Protein AF-A0A2D7TE91-F1 (afdb_monomer)

Sequence (110 a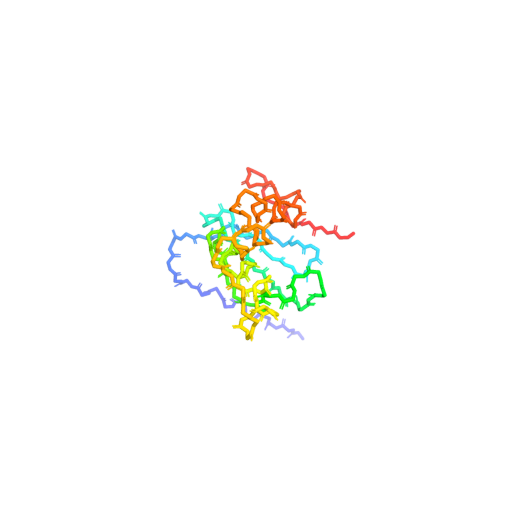a):
MSIFIISCDNSDNSSNVIVKIYGYAEYDCTENKYRLLKETPMIPFLKVDKWYSQKQFHEAHYEDTIKPFKDMPMSEDSLKKIAPTLELSNQFLYEFTRGVDCENPKDILF

Mean predicted aligned error: 7.75 Å

Nearest PDB structures (foldseek):
  6kon-assembly1_C  TM=5.100E-01  e=9.739E+00  Mycobacterium tuberculosis H37Rv
  6z11-assembly1_C  TM=4.726E-01  e=9.115E+00  Mycolicibacterium smegmatis MC2 155

Foldseek 3Di:
DDDDDPPPDDDDPDPFQWAAEAVQKIAGLVQRWIAGCDQDPLQNLGDHPDIDHLVRQLVSQQCVQCVVCPPPPDDPVRSVVRGDDSVRSVVSVCVRCPPQDSVDGYHHHD

Secondary structure (DSSP, 8-state):
-----------SS----EEEETTTEEEETTTTEEEESS--TTSTTSPBT-EEEHHHHHHHHHHHHHGGGTTS---HHHHHHHSPPHHHHHHHHHHHTTT--SSS---B--

Radius of gyration: 17.78 Å; Cα contacts (8 Å, |Δi|>4): 128; chains: 1; bounding box: 33×29×63 Å

Structure (mmCIF, N/CA/C/O backbone):
data_AF-A0A2D7TE91-F1
#
_entry.id   AF-A0A2D7TE91-F1
#
loop_
_atom_site.group_PDB
_atom_site.id
_atom_site.type_symbol
_atom_site.label_atom_id
_atom_site.label_alt_id
_atom_site.label_comp_id
_atom_site.label_asym_id
_atom_site.label_entity_id
_atom_site.label_seq_id
_atom_site.pdbx_PDB_ins_code
_atom_site.Cartn_x
_atom_site.Cartn_y
_atom_site.Cartn_z
_atom_site.occupancy
_atom_site.B_iso_or_equiv
_atom_site.auth_seq_id
_atom_site.auth_comp_id
_atom_site.auth_asym_id
_atom_site.auth_atom_id
_atom_site.pdbx_PDB_model_num
ATOM 1 N N . MET A 1 1 ? 2.918 -19.310 -40.047 1.00 34.78 1 MET A N 1
ATOM 2 C CA . MET A 1 1 ? 3.395 -17.920 -40.186 1.00 34.78 1 MET A CA 1
ATOM 3 C C . MET A 1 1 ? 2.385 -17.060 -39.447 1.00 34.78 1 MET A C 1
ATOM 5 O O . MET A 1 1 ? 1.296 -16.842 -39.954 1.00 34.78 1 MET A O 1
ATOM 9 N N . SER A 1 2 ? 2.670 -16.763 -38.179 1.00 34.66 2 SER A N 1
ATOM 10 C CA . SER A 1 2 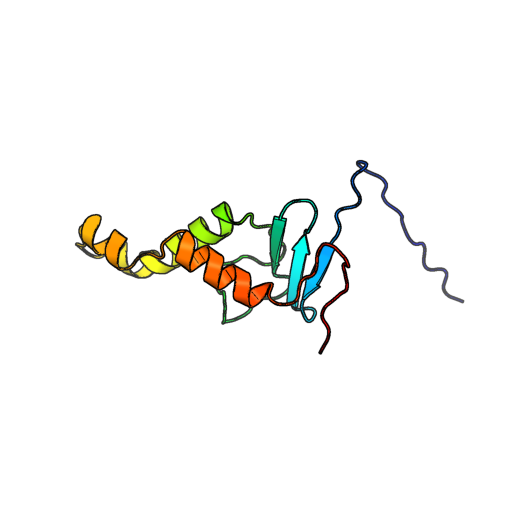? 1.732 -16.100 -37.267 1.00 34.66 2 SER A CA 1
ATOM 11 C C . SER A 1 2 ? 1.907 -14.593 -37.369 1.00 34.66 2 SER A C 1
ATOM 13 O O . SER A 1 2 ? 3.021 -14.099 -37.212 1.00 34.66 2 SER A O 1
ATOM 15 N N . ILE A 1 3 ? 0.819 -13.876 -37.633 1.00 42.34 3 ILE A N 1
ATOM 16 C CA . ILE A 1 3 ? 0.776 -12.416 -37.585 1.00 42.34 3 ILE A CA 1
ATOM 17 C C . ILE A 1 3 ? 0.108 -12.064 -36.256 1.00 42.34 3 ILE A C 1
ATOM 19 O O . ILE A 1 3 ? -1.101 -12.219 -36.106 1.00 42.34 3 ILE A O 1
ATOM 23 N N . PHE A 1 4 ? 0.909 -11.659 -35.271 1.00 39.09 4 PHE A N 1
ATOM 24 C CA . PHE A 1 4 ? 0.400 -11.069 -34.037 1.00 39.09 4 PHE A CA 1
ATOM 25 C C . PHE A 1 4 ? 0.033 -9.616 -34.332 1.00 39.09 4 PHE A C 1
ATOM 27 O O . PHE A 1 4 ? 0.901 -8.787 -34.595 1.00 39.09 4 PHE A O 1
ATOM 34 N N . ILE A 1 5 ? -1.265 -9.327 -34.328 1.00 43.28 5 ILE A N 1
ATOM 35 C CA . ILE A 1 5 ? -1.789 -7.968 -34.416 1.00 43.28 5 ILE A CA 1
ATOM 36 C C . ILE A 1 5 ? -1.633 -7.369 -33.016 1.00 43.28 5 ILE A C 1
ATOM 38 O O . ILE A 1 5 ? -2.395 -7.695 -32.108 1.00 43.28 5 ILE A O 1
ATOM 42 N N . ILE A 1 6 ? -0.601 -6.549 -32.816 1.00 42.09 6 ILE A N 1
ATOM 43 C CA . ILE A 1 6 ? -0.470 -5.729 -31.610 1.00 42.09 6 ILE A CA 1
ATOM 44 C C . ILE A 1 6 ? -1.475 -4.589 -31.770 1.00 42.09 6 ILE A C 1
ATOM 46 O O . ILE A 1 6 ? -1.267 -3.671 -32.561 1.00 42.09 6 ILE A O 1
ATOM 50 N N . SER A 1 7 ? -2.601 -4.692 -31.066 1.00 36.84 7 SER A N 1
ATOM 51 C CA . SER A 1 7 ? -3.554 -3.596 -30.931 1.00 36.84 7 SER A CA 1
ATOM 52 C C . SER A 1 7 ? -2.957 -2.575 -29.965 1.00 36.84 7 SER A C 1
ATOM 54 O O . SER A 1 7 ? -2.996 -2.769 -28.753 1.00 36.84 7 SER A O 1
ATOM 56 N N . CYS A 1 8 ? -2.352 -1.518 -30.506 1.00 42.75 8 CYS A N 1
ATOM 57 C CA . CYS A 1 8 ? -2.049 -0.310 -29.748 1.00 42.75 8 CYS A CA 1
ATOM 58 C C . CYS A 1 8 ? -3.366 0.442 -29.540 1.00 42.75 8 CYS A C 1
ATOM 60 O O . CYS A 1 8 ? -3.838 1.116 -30.455 1.00 42.75 8 CYS A O 1
ATOM 62 N N . ASP A 1 9 ? -3.979 0.279 -28.370 1.00 42.06 9 ASP A N 1
ATOM 63 C CA . ASP A 1 9 ? -5.146 1.066 -27.982 1.00 42.06 9 ASP A CA 1
ATOM 64 C C . ASP A 1 9 ? -4.660 2.417 -27.436 1.00 42.06 9 ASP A C 1
ATOM 66 O O . ASP A 1 9 ? -3.977 2.487 -26.414 1.00 42.06 9 ASP A O 1
ATOM 70 N N . ASN A 1 10 ? -4.933 3.482 -28.188 1.00 50.69 10 ASN A N 1
ATOM 71 C CA . ASN A 1 10 ? -4.648 4.864 -27.823 1.00 50.69 10 ASN A CA 1
ATOM 72 C C . ASN A 1 10 ? -5.894 5.447 -27.145 1.00 50.69 10 ASN A C 1
ATOM 74 O O . ASN A 1 10 ? -6.802 5.914 -27.835 1.00 50.69 10 ASN A O 1
ATOM 78 N N . SER A 1 11 ? -5.911 5.500 -25.813 1.00 43.12 11 SER A N 1
ATOM 79 C CA . SER A 1 11 ? -6.779 6.429 -25.084 1.00 43.12 11 SER A CA 1
ATOM 80 C C . SER A 1 11 ? -6.013 7.081 -23.931 1.00 43.12 11 SER A C 1
ATOM 82 O O . SER A 1 11 ? -5.648 6.415 -22.968 1.00 43.12 11 SER A O 1
ATOM 84 N N . ASP A 1 12 ? -5.825 8.391 -24.070 1.00 43.84 12 ASP A N 1
ATOM 85 C CA . ASP A 1 12 ? -5.295 9.364 -23.114 1.00 43.84 12 ASP A CA 1
ATOM 86 C C . ASP A 1 12 ? -3.792 9.352 -22.787 1.00 43.84 12 ASP A C 1
ATOM 88 O O . ASP A 1 12 ? -3.141 8.366 -22.460 1.00 43.84 12 ASP A O 1
ATOM 92 N N . ASN A 1 13 ? -3.229 10.546 -22.942 1.00 45.97 13 ASN A N 1
ATOM 93 C CA . ASN A 1 13 ? -1.830 10.831 -23.214 1.00 45.97 13 ASN A CA 1
ATOM 94 C C . ASN A 1 13 ? -1.023 11.020 -21.914 1.00 45.97 13 ASN A C 1
ATOM 96 O O . ASN A 1 13 ? -0.388 12.051 -21.703 1.00 45.97 13 ASN A O 1
ATOM 100 N N . SER A 1 14 ? -1.047 10.015 -21.041 1.00 51.97 14 SER A N 1
ATOM 101 C CA . SER A 1 14 ? 0.048 9.731 -20.113 1.00 51.97 14 SER A CA 1
ATOM 102 C C . SER A 1 14 ? 0.307 8.235 -20.180 1.00 51.97 14 SER A C 1
ATOM 104 O O . SER A 1 14 ? -0.459 7.437 -19.651 1.00 51.97 14 SER A O 1
ATOM 106 N N . SER A 1 15 ? 1.365 7.820 -20.876 1.00 75.06 15 SER A N 1
ATOM 107 C CA . SER A 1 15 ? 1.816 6.435 -20.781 1.00 75.06 15 SER A CA 1
ATOM 108 C C . SER A 1 15 ? 2.283 6.216 -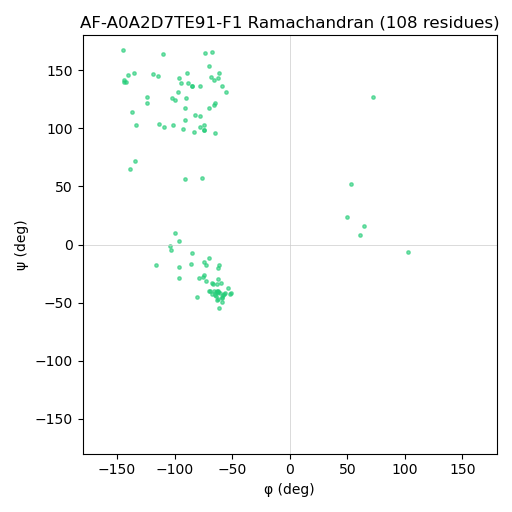19.344 1.00 75.06 15 SER A C 1
ATOM 110 O O . SER A 1 15 ? 3.402 6.609 -19.001 1.00 75.06 15 SER A O 1
ATOM 112 N N . ASN A 1 16 ? 1.408 5.680 -18.492 1.00 85.56 16 ASN A N 1
ATOM 113 C CA . ASN A 1 16 ? 1.749 5.423 -17.102 1.00 85.56 16 ASN A CA 1
ATOM 114 C C . ASN A 1 16 ? 3.000 4.543 -17.058 1.00 85.56 16 ASN A C 1
ATOM 116 O O . ASN A 1 16 ? 3.102 3.535 -17.765 1.00 85.56 16 ASN A O 1
ATOM 120 N N . VAL A 1 17 ? 3.972 4.950 -16.249 1.00 93.50 17 VAL A N 1
ATOM 121 C CA . VAL A 1 17 ? 5.220 4.209 -16.078 1.00 93.50 17 VAL A CA 1
ATOM 122 C C . VAL A 1 17 ? 4.961 3.114 -15.054 1.00 93.50 17 VAL A C 1
ATOM 124 O O . VAL A 1 17 ? 4.981 3.359 -13.850 1.00 93.50 17 VAL A O 1
ATOM 127 N N . ILE A 1 18 ? 4.678 1.910 -15.544 1.00 96.44 18 ILE A N 1
ATOM 128 C CA . ILE A 1 18 ? 4.364 0.752 -14.707 1.00 96.44 18 ILE A CA 1
ATOM 129 C C . ILE A 1 18 ? 5.605 -0.129 -14.571 1.00 96.44 18 ILE A C 1
ATOM 131 O O . ILE A 1 18 ? 6.154 -0.592 -15.568 1.00 96.44 18 ILE A O 1
ATOM 135 N N . VAL A 1 19 ? 6.008 -0.387 -13.330 1.00 96.75 19 VAL A N 1
ATOM 136 C CA . VAL A 1 19 ? 7.077 -1.322 -12.969 1.00 96.75 19 VAL A CA 1
ATOM 137 C C . VAL A 1 19 ? 6.459 -2.618 -12.461 1.00 96.75 19 VAL A C 1
ATOM 139 O O . VAL A 1 19 ? 5.664 -2.603 -11.518 1.00 96.75 19 VAL A O 1
ATOM 142 N N . LYS A 1 20 ? 6.839 -3.754 -13.050 1.00 96.38 20 LYS A N 1
ATOM 143 C CA . LYS A 1 20 ? 6.438 -5.078 -12.557 1.00 96.38 20 LYS A CA 1
ATOM 144 C C . LYS A 1 20 ? 7.376 -5.541 -11.458 1.00 96.38 20 LYS A C 1
ATOM 146 O O . LYS A 1 20 ? 8.593 -5.457 -11.578 1.00 96.38 20 LYS A O 1
ATOM 151 N N . ILE A 1 21 ? 6.795 -6.086 -10.400 1.00 95.44 21 ILE A N 1
ATOM 152 C CA . ILE A 1 21 ? 7.497 -6.549 -9.209 1.00 95.44 21 ILE A CA 1
ATOM 153 C C . ILE A 1 21 ? 7.345 -8.067 -9.139 1.00 95.44 21 ILE A C 1
ATOM 155 O O . ILE A 1 21 ? 6.263 -8.587 -8.844 1.00 95.44 21 ILE A O 1
ATOM 159 N N . TYR A 1 22 ? 8.418 -8.776 -9.495 1.00 91.75 22 TYR A N 1
ATOM 160 C CA . TYR A 1 22 ? 8.554 -10.238 -9.470 1.00 91.75 22 TYR A CA 1
ATOM 161 C C . TYR A 1 22 ? 7.394 -11.003 -10.150 1.00 91.75 22 TYR A C 1
ATOM 163 O O . TYR A 1 22 ? 7.106 -12.157 -9.831 1.00 91.75 22 TYR A O 1
ATOM 171 N N . GLY A 1 23 ? 6.674 -10.354 -11.073 1.00 90.06 23 GLY A N 1
ATOM 172 C CA . GLY A 1 23 ? 5.503 -10.912 -11.756 1.00 90.06 23 GLY A CA 1
ATOM 173 C C . GLY A 1 23 ? 4.291 -11.228 -10.861 1.00 90.06 23 GLY A C 1
ATOM 174 O O . GLY A 1 23 ? 3.414 -11.982 -11.301 1.00 90.06 23 GLY A O 1
ATOM 175 N N . TYR A 1 24 ? 4.231 -10.708 -9.627 1.00 93.00 24 TYR A N 1
ATOM 176 C CA . TYR A 1 24 ? 3.064 -10.839 -8.736 1.00 93.00 24 TYR A CA 1
ATOM 177 C C . TYR A 1 24 ? 2.389 -9.503 -8.411 1.00 93.00 24 TYR A C 1
ATOM 179 O O . TYR A 1 24 ? 1.237 -9.506 -7.977 1.00 93.00 24 TYR A O 1
ATOM 187 N N . ALA A 1 25 ? 3.072 -8.379 -8.621 1.00 96.50 25 ALA A N 1
ATOM 188 C CA . ALA A 1 25 ? 2.545 -7.045 -8.374 1.00 96.50 25 ALA A CA 1
ATOM 189 C C . ALA A 1 25 ? 3.062 -6.035 -9.401 1.00 96.50 25 ALA A C 1
ATOM 191 O O . ALA A 1 25 ? 4.010 -6.303 -10.141 1.00 96.50 25 ALA A O 1
ATOM 192 N N . GLU A 1 26 ? 2.435 -4.869 -9.418 1.00 97.25 26 GLU A N 1
ATOM 193 C CA . GLU A 1 26 ? 2.804 -3.724 -10.236 1.00 97.25 26 GLU A CA 1
ATOM 194 C C . GLU A 1 26 ? 2.767 -2.443 -9.407 1.00 97.25 26 GLU A C 1
ATOM 196 O O . GLU A 1 26 ? 1.940 -2.287 -8.502 1.00 97.25 26 GLU A O 1
ATOM 201 N N . TYR A 1 27 ? 3.656 -1.518 -9.753 1.00 97.44 27 TYR A N 1
ATOM 202 C CA . TYR A 1 27 ? 3.676 -0.167 -9.220 1.00 97.44 27 TYR A CA 1
ATOM 203 C C . TYR A 1 27 ? 3.616 0.848 -10.358 1.00 97.44 27 TYR A C 1
ATOM 205 O O . TYR A 1 27 ? 4.413 0.792 -11.292 1.00 97.44 27 TYR A O 1
ATOM 213 N N . ASP A 1 28 ? 2.667 1.771 -10.272 1.00 97.12 28 ASP A N 1
ATOM 214 C CA . ASP A 1 28 ? 2.514 2.898 -11.183 1.00 97.12 28 ASP A CA 1
ATOM 215 C C . ASP A 1 28 ? 3.300 4.095 -10.631 1.00 97.12 28 ASP A C 1
ATOM 217 O O . ASP A 1 28 ? 2.897 4.715 -9.644 1.00 97.12 28 ASP A O 1
ATOM 221 N N . CYS A 1 29 ? 4.428 4.413 -11.266 1.00 94.75 29 CYS A N 1
ATOM 222 C CA . CYS A 1 29 ? 5.288 5.545 -10.922 1.00 94.75 29 CYS A CA 1
ATOM 223 C C . CYS A 1 29 ? 4.689 6.906 -11.303 1.00 94.75 29 CYS A C 1
ATOM 225 O O . CYS A 1 29 ? 5.141 7.933 -10.801 1.00 94.75 29 CYS A O 1
ATOM 227 N N . THR A 1 30 ? 3.687 6.938 -12.182 1.00 94.25 30 THR A N 1
ATOM 228 C CA . THR A 1 30 ? 3.000 8.169 -12.586 1.00 94.25 30 THR A CA 1
ATOM 229 C C . THR A 1 30 ? 1.969 8.569 -11.537 1.00 94.25 30 THR A C 1
ATOM 231 O O . THR A 1 30 ? 1.911 9.727 -11.126 1.00 94.25 30 THR A O 1
ATOM 234 N N . GLU A 1 31 ? 1.183 7.606 -11.058 1.00 94.19 31 GLU A N 1
ATOM 235 C CA . GLU A 1 31 ? 0.088 7.860 -10.117 1.00 94.19 31 GLU A CA 1
ATOM 236 C C . GLU A 1 31 ? 0.405 7.482 -8.662 1.00 94.19 31 GLU A C 1
ATOM 238 O O . GLU A 1 31 ? -0.410 7.738 -7.771 1.00 94.19 31 GLU A O 1
ATOM 243 N N . ASN A 1 32 ? 1.575 6.891 -8.403 1.00 94.25 32 ASN A N 1
ATOM 244 C CA . ASN A 1 32 ? 1.978 6.333 -7.108 1.00 94.25 32 ASN A CA 1
ATOM 245 C C . ASN A 1 32 ? 0.950 5.338 -6.554 1.00 94.25 32 ASN A C 1
ATOM 247 O O . ASN A 1 32 ? 0.468 5.454 -5.419 1.00 94.25 32 ASN A O 1
ATOM 251 N N . LYS A 1 33 ? 0.583 4.365 -7.392 1.00 97.00 33 LYS A N 1
ATOM 252 C CA . LYS A 1 33 ? -0.396 3.325 -7.061 1.00 97.00 33 LYS A CA 1
ATOM 253 C C . LYS A 1 33 ? 0.231 1.944 -7.120 1.00 97.00 33 LYS A C 1
ATOM 255 O O . LYS A 1 33 ? 1.086 1.665 -7.948 1.00 97.00 33 LYS A O 1
ATOM 260 N N . TYR A 1 34 ? -0.251 1.065 -6.258 1.00 97.50 34 TYR A N 1
ATOM 261 C CA . TYR A 1 34 ? 0.166 -0.326 -6.174 1.00 97.50 34 TYR A CA 1
ATOM 262 C C . TYR A 1 34 ? -0.984 -1.256 -6.547 1.00 97.50 34 TYR A C 1
ATOM 264 O O . TYR A 1 34 ? -2.143 -0.977 -6.226 1.00 97.50 34 TYR A O 1
ATOM 272 N N . ARG A 1 35 ? -0.678 -2.377 -7.197 1.00 97.31 35 ARG A N 1
ATOM 273 C CA . ARG A 1 35 ? -1.659 -3.399 -7.560 1.00 97.31 35 ARG A CA 1
ATOM 274 C C . ARG A 1 35 ? -1.066 -4.792 -7.459 1.00 97.31 35 ARG A C 1
ATOM 276 O O . ARG A 1 35 ? 0.065 -5.029 -7.868 1.00 97.31 35 ARG A O 1
ATOM 283 N N . LEU A 1 36 ? -1.873 -5.732 -6.979 1.00 97.38 36 LEU A N 1
ATOM 284 C CA . LEU A 1 36 ? -1.575 -7.157 -7.067 1.00 97.38 36 LEU A CA 1
ATOM 285 C C . LEU A 1 36 ? -2.030 -7.722 -8.409 1.00 97.38 36 LEU A C 1
ATOM 287 O O . LEU A 1 36 ? -3.155 -7.473 -8.827 1.00 97.38 36 LEU A O 1
ATOM 291 N N . LEU A 1 37 ? -1.186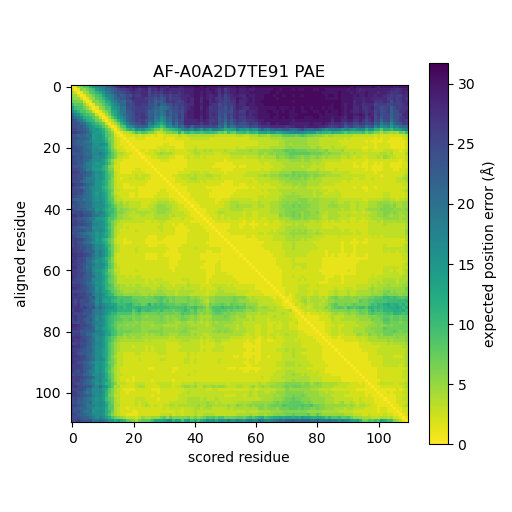 -8.5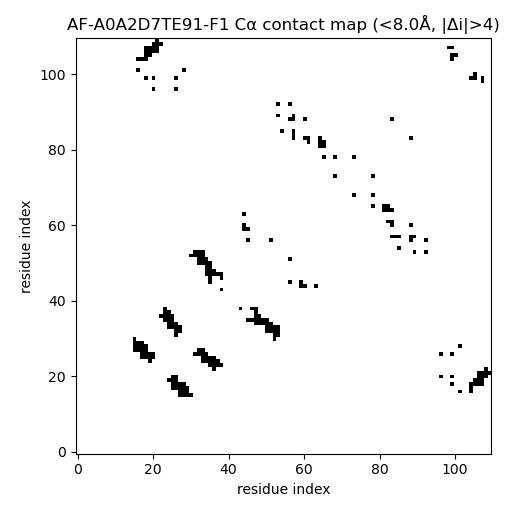43 -9.026 1.00 96.38 37 LEU A N 1
ATOM 292 C CA . LEU A 1 37 ? -1.532 -9.370 -10.187 1.00 96.38 37 LEU A CA 1
ATOM 293 C C . LEU A 1 37 ? -1.909 -10.801 -9.789 1.00 96.38 37 LEU A C 1
ATOM 295 O O . LEU A 1 37 ? -2.512 -11.533 -10.569 1.00 96.38 37 LEU A O 1
ATOM 299 N N . LYS A 1 38 ? -1.507 -11.233 -8.590 1.00 94.56 38 LYS A N 1
ATOM 300 C CA . LYS A 1 38 ? -1.781 -12.567 -8.050 1.00 94.56 38 LYS A CA 1
ATOM 301 C C . LYS A 1 38 ? -2.097 -12.466 -6.567 1.00 94.56 38 LYS A C 1
ATOM 303 O O . LYS A 1 38 ? -1.526 -11.632 -5.866 1.00 94.56 38 LYS A O 1
ATOM 308 N N . GLU A 1 39 ? -2.987 -13.331 -6.095 1.00 92.88 39 GLU A N 1
ATOM 309 C CA . GLU A 1 39 ? -3.257 -13.459 -4.664 1.00 92.88 39 GLU A CA 1
ATOM 310 C C . GLU A 1 39 ? -1.992 -13.910 -3.926 1.00 92.88 39 GLU A C 1
ATOM 312 O O . GLU A 1 39 ? -1.207 -14.716 -4.432 1.00 92.88 39 GLU A O 1
ATOM 317 N N . THR A 1 40 ? -1.791 -13.388 -2.718 1.00 89.75 40 THR A N 1
ATOM 318 C CA . THR A 1 40 ? -0.666 -13.767 -1.865 1.00 89.75 40 THR A CA 1
ATOM 319 C C . THR 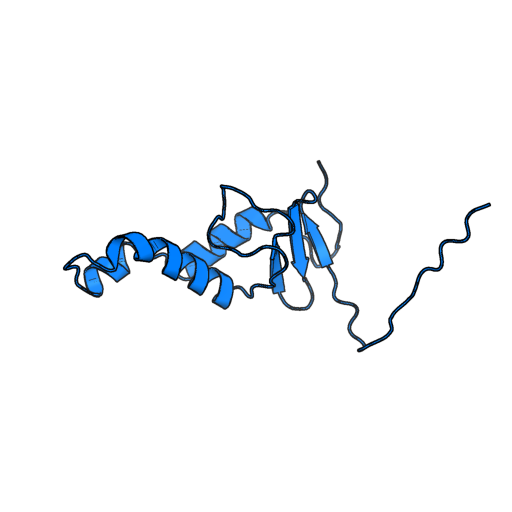A 1 40 ? -1.087 -13.784 -0.396 1.00 89.75 40 THR A C 1
ATOM 321 O O . THR A 1 40 ? -1.785 -12.867 0.048 1.00 89.75 40 THR A O 1
ATOM 324 N N . PRO A 1 41 ? -0.632 -14.772 0.397 1.00 90.25 41 PRO A N 1
ATOM 325 C CA . PRO A 1 41 ? -0.870 -14.794 1.838 1.00 90.25 41 PRO A CA 1
ATOM 326 C C . PRO A 1 41 ? -0.260 -13.603 2.592 1.00 90.25 41 PRO A C 1
ATOM 328 O O . PRO A 1 41 ? -0.639 -13.363 3.731 1.00 90.25 41 PRO A O 1
ATOM 331 N N . MET A 1 42 ? 0.696 -12.878 1.994 1.00 88.38 42 MET A N 1
ATOM 332 C CA . MET A 1 42 ? 1.385 -11.763 2.660 1.00 88.38 42 MET A CA 1
ATOM 333 C C . MET A 1 42 ? 0.509 -10.511 2.809 1.00 88.38 42 MET A C 1
ATOM 335 O O . MET A 1 42 ? 0.674 -9.766 3.769 1.00 88.38 42 MET A O 1
ATOM 339 N N . ILE A 1 43 ? -0.408 -10.277 1.866 1.00 92.00 43 ILE A N 1
ATOM 340 C CA . ILE A 1 43 ? -1.308 -9.111 1.829 1.00 92.00 43 ILE A CA 1
ATOM 341 C C . ILE A 1 43 ? -2.712 -9.556 1.395 1.00 92.00 43 ILE A C 1
ATOM 343 O O . ILE A 1 43 ? -3.191 -9.171 0.326 1.00 92.00 43 ILE A O 1
ATOM 347 N N . PRO A 1 44 ? -3.387 -10.380 2.222 1.00 92.56 44 PRO A N 1
ATOM 348 C CA . PRO A 1 44 ? -4.666 -11.006 1.875 1.00 92.56 44 PRO A CA 1
ATOM 349 C C . PRO A 1 44 ? -5.829 -10.002 1.808 1.00 92.56 44 PRO A C 1
ATOM 351 O O . PRO A 1 44 ? -6.912 -10.330 1.330 1.00 92.56 44 PRO A O 1
ATOM 354 N N . PHE A 1 45 ? -5.614 -8.775 2.283 1.00 94.81 45 PHE A N 1
ATOM 355 C CA . PHE A 1 45 ? -6.606 -7.702 2.318 1.00 94.81 45 PHE A CA 1
ATOM 356 C C . PHE A 1 45 ? -6.711 -6.902 1.012 1.00 94.81 45 PHE A C 1
ATOM 358 O O . PHE A 1 45 ? -7.610 -6.068 0.863 1.00 94.81 45 PHE A O 1
ATOM 365 N N . LEU A 1 46 ? -5.817 -7.139 0.049 1.00 96.88 46 LEU A N 1
ATOM 366 C CA . LEU A 1 46 ? -5.883 -6.511 -1.266 1.00 96.88 46 LEU A CA 1
ATOM 367 C C . LEU A 1 46 ? -6.566 -7.422 -2.287 1.00 96.88 46 LEU A C 1
ATOM 369 O O . LEU A 1 46 ? -6.390 -8.636 -2.297 1.00 96.88 46 LEU A O 1
ATOM 373 N N . LYS A 1 47 ? -7.332 -6.808 -3.189 1.00 96.94 47 LYS A N 1
ATOM 374 C CA . LYS A 1 47 ? -7.944 -7.480 -4.335 1.00 96.94 47 LYS A CA 1
ATOM 375 C C . LYS A 1 47 ? -6.979 -7.457 -5.515 1.00 96.94 47 LYS A C 1
ATOM 377 O O . LYS A 1 47 ? -6.363 -6.425 -5.786 1.00 96.94 47 LYS A O 1
ATOM 382 N N . VAL A 1 48 ? -6.905 -8.574 -6.231 1.00 97.00 48 VAL A N 1
ATOM 383 C CA . VAL A 1 48 ? -6.164 -8.678 -7.494 1.00 97.00 48 VAL A CA 1
ATOM 384 C C . VAL A 1 48 ? -6.754 -7.721 -8.533 1.00 97.00 48 VAL A C 1
ATOM 386 O O . VAL A 1 48 ? -7.947 -7.417 -8.510 1.00 97.00 48 VAL A O 1
ATOM 389 N N . ASP A 1 49 ? -5.891 -7.200 -9.398 1.00 96.00 49 ASP A N 1
ATOM 390 C CA . ASP A 1 49 ? -6.186 -6.287 -10.503 1.00 96.00 49 ASP A CA 1
ATOM 391 C C . ASP A 1 49 ? -6.810 -4.933 -10.114 1.00 96.00 49 ASP A C 1
ATOM 393 O O . ASP A 1 49 ? -7.123 -4.116 -10.986 1.00 96.00 49 ASP A O 1
ATOM 397 N N . LYS A 1 50 ? -6.891 -4.615 -8.816 1.00 97.56 50 LYS A N 1
ATOM 398 C CA . LYS A 1 50 ? -7.290 -3.293 -8.318 1.00 97.56 50 LYS A CA 1
ATOM 399 C C . LYS A 1 50 ? -6.068 -2.433 -7.989 1.00 97.56 50 LYS A C 1
ATOM 401 O O . LYS A 1 50 ? -5.184 -2.858 -7.253 1.00 97.56 50 LYS A O 1
ATOM 406 N N . TRP A 1 51 ? -6.064 -1.193 -8.476 1.00 97.69 51 TRP A N 1
ATOM 407 C CA . TRP A 1 51 ? -5.093 -0.174 -8.076 1.00 97.69 51 TRP A CA 1
ATOM 408 C C . TRP A 1 51 ? -5.441 0.439 -6.718 1.00 97.69 51 TRP A C 1
ATOM 410 O O . TRP A 1 51 ? -6.594 0.794 -6.457 1.00 97.69 51 TRP A O 1
ATOM 420 N N . TYR A 1 52 ? -4.424 0.602 -5.879 1.00 97.94 52 TYR A N 1
ATOM 421 C CA . TYR A 1 52 ? -4.502 1.208 -4.559 1.00 97.94 52 TYR A CA 1
ATOM 422 C C . TYR A 1 52 ? -3.520 2.373 -4.475 1.00 97.94 52 TYR A C 1
ATOM 424 O O . TYR A 1 52 ? -2.315 2.187 -4.630 1.00 97.94 52 TYR A O 1
ATO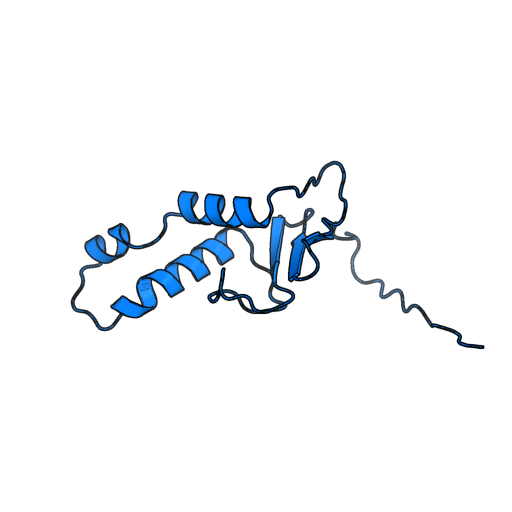M 432 N N . SER A 1 53 ? -4.018 3.576 -4.192 1.00 97.25 53 SER A N 1
ATOM 433 C CA . SER A 1 53 ? -3.162 4.650 -3.677 1.00 97.25 53 SER A CA 1
ATOM 434 C C . SER A 1 53 ? -2.665 4.308 -2.269 1.00 97.25 53 SER A C 1
ATOM 436 O O . SER A 1 53 ? -3.244 3.454 -1.596 1.00 97.25 53 SER A O 1
ATOM 438 N N . GLN A 1 54 ? -1.653 5.022 -1.770 1.00 95.56 54 GLN A N 1
ATOM 439 C CA . GLN A 1 54 ? -1.186 4.868 -0.381 1.00 95.56 54 GLN A CA 1
ATOM 440 C C . GLN A 1 54 ? -2.330 4.969 0.642 1.00 95.56 54 GLN A C 1
ATOM 442 O O . GLN A 1 54 ? -2.434 4.154 1.558 1.00 95.56 54 GLN A O 1
ATOM 447 N N . LYS A 1 55 ? -3.253 5.921 0.445 1.00 97.19 55 LYS A N 1
ATOM 448 C CA . LYS A 1 55 ? -4.436 6.078 1.302 1.00 97.19 55 LYS A CA 1
ATOM 449 C C . LYS A 1 55 ? -5.348 4.849 1.245 1.00 97.19 55 LYS A C 1
ATOM 451 O O . LYS A 1 55 ? -5.752 4.348 2.287 1.00 97.19 55 LYS A O 1
ATOM 456 N N . GLN A 1 56 ? -5.646 4.348 0.047 1.00 98.00 56 GLN A N 1
ATOM 457 C CA . GLN A 1 56 ? -6.505 3.170 -0.119 1.00 98.00 56 GLN A CA 1
ATOM 458 C C . GLN A 1 56 ? -5.844 1.894 0.414 1.00 98.00 56 GLN A C 1
ATOM 460 O O . GLN A 1 56 ? -6.536 1.008 0.910 1.00 98.00 56 GLN A O 1
ATOM 465 N N . PHE A 1 57 ? -4.517 1.788 0.313 1.00 97.75 57 PHE A N 1
ATOM 466 C CA . PHE A 1 57 ? -3.753 0.706 0.924 1.00 97.75 57 PHE A CA 1
ATOM 467 C C . PHE A 1 57 ? -3.885 0.752 2.450 1.00 97.75 57 PHE A C 1
ATOM 469 O O . PHE A 1 57 ? -4.208 -0.261 3.064 1.00 97.75 57 PHE A O 1
ATOM 476 N N . HIS A 1 58 ? -3.703 1.931 3.055 1.00 97.69 58 HIS A N 1
ATOM 477 C CA . HIS A 1 58 ? -3.897 2.124 4.491 1.00 97.69 58 HIS A CA 1
ATOM 478 C C . HIS A 1 58 ? -5.323 1.778 4.938 1.00 97.69 58 HIS A C 1
ATOM 480 O O . HIS A 1 58 ? -5.482 1.050 5.912 1.00 97.69 58 HIS A O 1
ATOM 486 N N . GLU A 1 59 ? -6.351 2.238 4.221 1.00 97.88 59 GLU A N 1
ATOM 487 C CA . GLU A 1 59 ? -7.753 1.918 4.525 1.00 97.88 59 GLU A CA 1
ATOM 488 C C . GLU A 1 59 ? -8.007 0.404 4.486 1.00 97.88 59 GLU A C 1
ATOM 490 O O . GLU A 1 59 ? -8.586 -0.143 5.421 1.00 97.88 59 GLU A O 1
ATOM 495 N N . ALA A 1 60 ? -7.506 -0.295 3.463 1.00 97.38 60 ALA A N 1
ATOM 496 C CA . ALA A 1 60 ? -7.646 -1.746 3.361 1.00 97.38 60 ALA A CA 1
ATOM 497 C C . ALA A 1 60 ? -6.904 -2.491 4.487 1.00 97.38 60 ALA A C 1
ATOM 499 O O . ALA A 1 60 ? -7.456 -3.416 5.082 1.00 97.38 60 ALA A O 1
ATOM 500 N N . HIS A 1 61 ? -5.678 -2.068 4.812 1.00 97.00 61 HIS A N 1
ATOM 501 C CA . HIS A 1 61 ? -4.885 -2.637 5.904 1.00 97.00 61 HIS A CA 1
ATOM 502 C C . HIS A 1 61 ? -5.551 -2.401 7.270 1.00 97.00 61 HIS A C 1
ATOM 504 O O . HIS A 1 61 ? -5.605 -3.302 8.110 1.00 97.00 61 HIS A O 1
ATOM 510 N N . TYR A 1 62 ? -6.105 -1.203 7.477 1.00 96.38 62 TYR A N 1
ATOM 511 C CA . TYR A 1 62 ? -6.863 -0.841 8.670 1.00 96.38 62 TYR A CA 1
ATOM 512 C C . TYR A 1 62 ? -8.099 -1.725 8.819 1.00 96.38 62 TYR A C 1
ATOM 514 O O . TYR A 1 62 ? -8.263 -2.376 9.851 1.00 96.38 62 TYR A O 1
ATOM 522 N N . GLU A 1 63 ? -8.946 -1.775 7.786 1.00 95.31 63 GLU A N 1
ATOM 523 C CA . GLU A 1 63 ? -10.195 -2.535 7.793 1.00 95.31 63 GLU A CA 1
ATOM 524 C C . GLU A 1 63 ? -9.966 -4.015 8.085 1.00 95.31 63 GLU A C 1
ATOM 526 O O . GLU A 1 63 ? -10.715 -4.591 8.874 1.00 95.31 63 GLU A O 1
ATOM 531 N N . ASP A 1 64 ? -8.938 -4.615 7.484 1.00 95.44 64 ASP A N 1
ATOM 532 C CA . ASP A 1 64 ? -8.592 -6.016 7.712 1.00 95.44 64 ASP A CA 1
ATOM 533 C C . ASP A 1 64 ? -8.084 -6.262 9.135 1.00 95.44 64 ASP A C 1
ATOM 535 O O . ASP A 1 64 ? -8.541 -7.194 9.794 1.00 95.44 64 ASP A O 1
ATOM 539 N N . THR A 1 65 ? -7.239 -5.368 9.659 1.00 94.62 65 THR A N 1
ATOM 540 C CA . THR A 1 65 ? -6.712 -5.475 11.030 1.00 94.62 65 THR A CA 1
ATOM 541 C C . THR A 1 65 ? -7.823 -5.405 12.075 1.00 94.62 65 THR A C 1
ATOM 543 O O . THR A 1 65 ? -7.804 -6.155 13.051 1.00 94.62 65 THR A O 1
ATOM 546 N N . ILE A 1 66 ? -8.810 -4.520 11.891 1.00 94.19 66 ILE A N 1
ATOM 547 C CA . ILE A 1 66 ? -9.900 -4.360 12.863 1.00 94.19 66 ILE A CA 1
ATOM 548 C C . ILE A 1 66 ? -11.053 -5.348 12.653 1.00 94.19 66 ILE A C 1
ATOM 550 O O . ILE A 1 66 ? -11.869 -5.532 13.556 1.00 94.19 66 ILE A O 1
ATOM 554 N N . LYS A 1 67 ? -11.150 -5.991 11.481 1.00 93.25 67 LYS A N 1
ATOM 555 C CA . LYS A 1 67 ? -12.246 -6.906 11.126 1.00 93.25 67 LYS A CA 1
ATOM 556 C C . LYS A 1 67 ? -12.495 -8.006 12.168 1.00 93.25 67 LYS A C 1
ATOM 558 O O . LYS A 1 67 ? -13.669 -8.211 12.476 1.00 93.25 67 LYS A O 1
ATOM 563 N N . PRO A 1 68 ? -11.475 -8.665 12.756 1.00 92.81 68 PRO A N 1
ATOM 564 C CA . PRO A 1 68 ? -11.686 -9.678 13.791 1.00 92.81 68 PRO A CA 1
ATOM 565 C C . PRO A 1 68 ? -12.351 -9.144 15.066 1.00 92.81 68 PRO A C 1
ATOM 567 O O . PRO A 1 68 ? -12.913 -9.923 15.826 1.00 92.81 68 PRO A O 1
ATOM 570 N N . PHE A 1 69 ? -12.300 -7.831 15.305 1.00 92.56 69 PHE A N 1
ATOM 571 C CA . PHE A 1 69 ? -12.742 -7.196 16.547 1.00 92.56 69 PHE A CA 1
ATOM 572 C C . PHE A 1 69 ? -14.099 -6.489 16.427 1.00 92.56 69 PHE A C 1
ATOM 574 O O . PHE A 1 69 ? -14.582 -5.952 17.421 1.00 92.56 69 PHE A O 1
ATOM 581 N N . LYS A 1 70 ? -14.732 -6.484 15.243 1.00 87.25 70 LYS A N 1
ATOM 582 C CA . LYS A 1 70 ? -15.981 -5.734 14.991 1.00 87.25 70 LYS A CA 1
ATOM 583 C C . LYS A 1 70 ? -17.149 -6.139 15.895 1.00 87.25 70 LYS A C 1
ATOM 585 O O . LYS A 1 70 ? -17.942 -5.278 16.256 1.00 87.25 70 LYS A O 1
ATOM 590 N N . ASP A 1 71 ? -17.225 -7.411 16.280 1.00 90.12 71 ASP A N 1
ATOM 591 C CA . ASP A 1 71 ? -18.293 -7.939 17.142 1.00 90.12 71 ASP A CA 1
ATOM 592 C C . ASP A 1 71 ? -17.891 -8.000 18.628 1.00 90.12 71 ASP A C 1
ATOM 594 O O . ASP A 1 71 ? -18.648 -8.485 19.471 1.00 90.12 71 ASP A O 1
ATOM 598 N N . MET A 1 72 ? -16.688 -7.531 18.974 1.00 91.25 72 MET A N 1
ATOM 599 C CA . MET A 1 72 ? -16.210 -7.503 20.354 1.00 91.25 72 MET A CA 1
ATOM 600 C C . MET A 1 72 ? -16.614 -6.189 21.036 1.00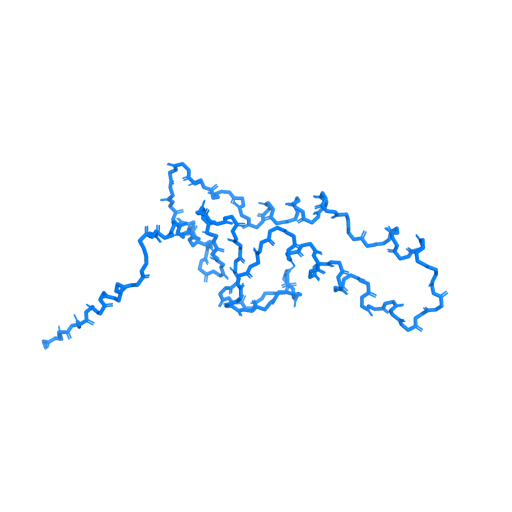 91.25 72 MET A C 1
ATOM 602 O O . MET A 1 72 ? -16.630 -5.142 20.389 1.00 91.25 72 MET A O 1
ATOM 606 N N . PRO A 1 73 ? -16.877 -6.186 22.357 1.00 91.12 73 PRO A N 1
ATOM 607 C CA . PRO A 1 73 ? -17.190 -4.972 23.112 1.00 91.12 73 PRO A CA 1
ATOM 608 C C . PRO A 1 73 ? -15.920 -4.143 23.382 1.00 91.12 73 PRO A C 1
ATOM 610 O O . PRO A 1 73 ? -15.552 -3.882 24.527 1.00 91.12 73 PRO A O 1
ATOM 613 N N . MET A 1 74 ? -15.206 -3.763 22.322 1.00 89.19 74 MET A N 1
ATOM 614 C CA . MET A 1 74 ? -14.010 -2.931 22.385 1.00 89.19 74 MET A CA 1
ATOM 615 C C . MET A 1 74 ? -14.361 -1.461 22.172 1.00 89.19 74 MET A C 1
ATOM 617 O O . MET A 1 74 ? -15.147 -1.112 21.295 1.00 89.19 74 MET A O 1
ATOM 621 N N . SER A 1 75 ? -13.733 -0.583 22.953 1.00 91.50 75 SER A N 1
ATOM 622 C CA . SER A 1 75 ? -13.810 0.856 22.708 1.00 91.50 75 SER A CA 1
ATOM 623 C C . SER A 1 75 ? -13.041 1.248 21.447 1.00 91.50 75 SER A C 1
ATOM 625 O O . SER A 1 75 ? -12.039 0.617 21.098 1.00 91.50 75 SER A O 1
ATOM 627 N N . GLU A 1 76 ? -13.441 2.353 20.815 1.00 88.75 76 GLU A N 1
ATOM 628 C CA . GLU A 1 76 ? -12.700 2.939 19.690 1.00 88.75 76 GLU A CA 1
ATOM 629 C C . GLU A 1 76 ? -11.229 3.199 20.035 1.00 88.75 76 GLU A C 1
ATOM 631 O O . GLU A 1 76 ? -10.347 2.965 19.215 1.00 88.75 76 GLU A O 1
ATOM 636 N N . ASP A 1 77 ? -10.938 3.629 21.265 1.00 92.06 77 ASP A N 1
ATOM 637 C CA . ASP A 1 77 ? -9.564 3.868 21.715 1.00 92.06 77 ASP A CA 1
ATOM 638 C C . ASP A 1 77 ? -8.741 2.583 21.803 1.00 92.06 77 ASP A C 1
ATOM 640 O O . ASP A 1 77 ? -7.541 2.592 21.529 1.00 92.06 77 ASP A O 1
ATOM 644 N N . SER A 1 78 ? -9.372 1.464 22.161 1.00 92.00 78 SER A N 1
ATOM 645 C CA . SER A 1 78 ? -8.710 0.159 22.132 1.00 92.00 78 SER A CA 1
ATOM 646 C C . SER A 1 78 ? -8.464 -0.292 20.692 1.00 92.00 78 SER A C 1
ATOM 648 O O . SER A 1 78 ? -7.373 -0.771 20.391 1.00 92.00 78 SER A O 1
ATOM 650 N N . LEU A 1 79 ? -9.426 -0.067 19.787 1.00 90.50 79 LEU A N 1
ATOM 651 C CA . LEU A 1 79 ? -9.271 -0.358 18.358 1.00 90.50 79 LEU A CA 1
ATOM 652 C C . LEU A 1 79 ? -8.158 0.485 17.714 1.00 90.50 79 LEU A C 1
ATOM 654 O O . LEU A 1 79 ? -7.355 -0.036 16.949 1.00 90.50 79 LEU A O 1
ATOM 658 N N . LYS A 1 80 ? -8.033 1.768 18.070 1.00 91.38 80 LYS A N 1
ATOM 659 C CA . LYS A 1 80 ? -6.950 2.640 17.577 1.00 91.38 80 LYS A CA 1
ATOM 660 C C . LYS A 1 80 ? -5.555 2.166 17.987 1.00 91.38 80 LYS A C 1
ATOM 662 O O . LYS A 1 80 ? -4.606 2.430 17.263 1.00 91.38 80 LYS A O 1
ATOM 667 N N . LYS A 1 81 ? -5.417 1.485 19.131 1.00 91.75 81 LYS A N 1
ATOM 668 C CA . LYS A 1 81 ? -4.124 0.951 19.604 1.00 91.75 81 LYS A CA 1
ATOM 669 C C . LYS A 1 81 ? -3.660 -0.285 18.836 1.00 91.75 81 LYS A C 1
ATOM 671 O O . LYS A 1 81 ? -2.465 -0.552 18.819 1.00 91.75 81 LYS A O 1
ATOM 676 N N . ILE A 1 82 ? -4.590 -1.045 18.258 1.00 91.75 82 ILE A N 1
ATOM 677 C CA . ILE A 1 82 ? -4.282 -2.244 17.463 1.00 91.75 82 ILE A CA 1
ATOM 678 C C . ILE A 1 82 ? -4.240 -1.949 15.966 1.00 91.75 82 ILE A C 1
ATOM 680 O O . ILE A 1 82 ? -3.542 -2.631 15.224 1.00 91.75 82 ILE A O 1
ATOM 684 N N . ALA A 1 83 ? -5.004 -0.954 15.519 1.00 94.50 83 ALA A N 1
ATOM 685 C CA . ALA A 1 83 ? -5.083 -0.611 14.120 1.00 94.50 83 ALA A CA 1
ATOM 686 C C . ALA A 1 83 ? -3.753 -0.023 13.626 1.00 94.50 83 ALA A C 1
ATOM 688 O O . ALA A 1 83 ? -3.091 0.720 14.358 1.00 94.50 83 ALA A O 1
ATOM 689 N N . PRO A 1 84 ? -3.359 -0.312 12.377 1.00 96.06 84 PRO A N 1
ATOM 690 C CA . PRO A 1 84 ? -2.139 0.234 11.824 1.00 96.06 84 PRO A CA 1
ATOM 691 C C . PRO A 1 84 ? -2.265 1.748 11.682 1.00 96.06 84 PRO A C 1
ATOM 693 O O . PRO A 1 84 ? -3.308 2.273 11.288 1.00 96.06 84 PRO A O 1
ATOM 696 N N . THR A 1 85 ? -1.178 2.461 11.954 1.00 96.50 85 THR A N 1
ATOM 697 C CA . THR A 1 85 ? -1.080 3.876 11.594 1.00 96.50 85 THR A CA 1
ATOM 698 C C . THR A 1 85 ? -0.878 4.020 10.082 1.00 96.50 85 THR A C 1
ATOM 700 O O . THR A 1 85 ? -0.523 3.063 9.380 1.00 96.50 85 THR A O 1
ATOM 703 N N . LEU A 1 86 ? -1.084 5.235 9.564 1.00 95.94 86 LEU A N 1
ATOM 704 C CA . LEU A 1 86 ? -0.738 5.560 8.178 1.00 95.94 86 LEU A CA 1
ATOM 705 C C . LEU A 1 86 ? 0.755 5.318 7.915 1.00 95.94 86 LEU A C 1
ATOM 707 O O . LEU A 1 86 ? 1.110 4.721 6.906 1.00 95.94 86 LEU A O 1
ATOM 711 N N . GLU A 1 87 ? 1.615 5.725 8.850 1.00 96.75 87 GLU A N 1
ATOM 712 C CA . GLU A 1 87 ? 3.064 5.518 8.773 1.00 96.75 87 GLU A CA 1
ATOM 713 C C . GLU A 1 87 ? 3.422 4.031 8.674 1.00 96.75 87 GLU A C 1
ATOM 715 O O . GLU A 1 87 ? 4.127 3.637 7.748 1.00 96.75 87 GLU A O 1
ATOM 720 N N . LEU A 1 88 ? 2.862 3.192 9.553 1.00 96.25 88 LEU A N 1
ATOM 721 C CA . LEU A 1 88 ? 3.104 1.749 9.525 1.00 96.25 88 LEU A CA 1
ATOM 722 C C . LEU A 1 88 ? 2.607 1.117 8.218 1.00 96.25 88 LEU A C 1
ATOM 724 O O . LEU A 1 88 ? 3.272 0.258 7.647 1.00 96.25 88 LEU A O 1
ATOM 728 N N . SER A 1 89 ? 1.453 1.562 7.717 1.00 97.12 89 SER A N 1
ATOM 729 C CA . SER A 1 89 ? 0.905 1.076 6.444 1.00 97.12 89 SER A CA 1
ATOM 730 C C . SER A 1 89 ? 1.790 1.470 5.260 1.00 97.12 89 SER A C 1
ATOM 732 O O . SER A 1 89 ? 2.021 0.655 4.370 1.00 97.12 89 SER A O 1
ATOM 734 N N . ASN A 1 90 ? 2.332 2.688 5.268 1.00 95.25 90 ASN A N 1
ATOM 735 C CA . ASN A 1 90 ? 3.247 3.164 4.235 1.00 95.25 90 ASN A CA 1
ATOM 736 C C . ASN A 1 90 ? 4.594 2.441 4.289 1.00 95.25 90 ASN A C 1
ATOM 738 O O . ASN A 1 90 ? 5.129 2.094 3.241 1.00 95.25 90 ASN A O 1
ATOM 742 N N . GLN A 1 91 ? 5.124 2.174 5.485 1.00 96.44 91 GLN A N 1
ATOM 743 C CA . GLN A 1 91 ? 6.331 1.365 5.645 1.00 96.44 91 GLN A CA 1
ATOM 744 C C . GLN A 1 91 ? 6.107 -0.059 5.127 1.00 96.44 91 GLN A C 1
ATOM 746 O O . GLN A 1 91 ? 6.961 -0.610 4.439 1.00 96.44 91 GLN A O 1
ATOM 751 N N . PHE A 1 92 ? 4.941 -0.644 5.403 1.00 95.44 92 PHE A N 1
ATOM 752 C CA . PHE A 1 92 ? 4.616 -1.974 4.903 1.00 95.44 92 PHE A CA 1
ATOM 753 C C . PHE A 1 92 ? 4.522 -2.005 3.372 1.00 95.44 92 PHE A C 1
ATOM 755 O O . PHE A 1 92 ? 5.105 -2.882 2.740 1.00 95.44 92 PHE A O 1
ATOM 762 N N . LEU A 1 93 ? 3.865 -1.011 2.763 1.00 96.19 93 LEU A N 1
ATOM 763 C CA . LEU A 1 93 ? 3.836 -0.853 1.308 1.00 96.19 93 LEU A CA 1
ATOM 764 C C . LEU A 1 93 ? 5.243 -0.650 0.724 1.00 96.19 93 LEU A C 1
ATOM 766 O O . LEU A 1 93 ? 5.564 -1.259 -0.295 1.00 96.19 93 LEU A O 1
ATOM 770 N N . TYR A 1 94 ? 6.084 0.152 1.384 1.00 95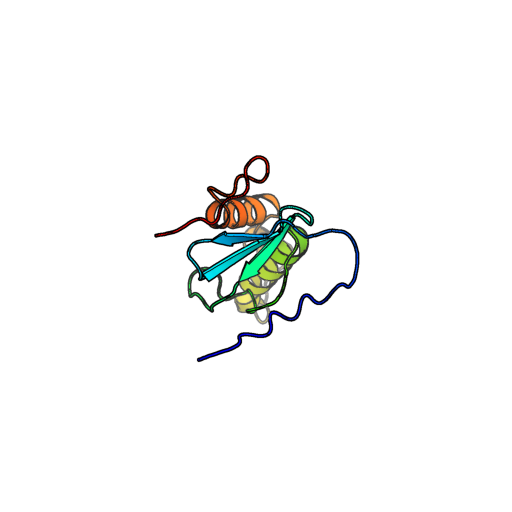.31 94 TYR A N 1
ATOM 771 C CA . TYR A 1 94 ? 7.463 0.399 0.964 1.00 95.31 94 TYR A CA 1
ATOM 772 C C . TYR A 1 94 ? 8.264 -0.896 0.835 1.00 95.31 94 TYR A C 1
ATOM 774 O O . TYR A 1 94 ? 8.985 -1.051 -0.145 1.00 95.31 94 TYR A O 1
ATOM 782 N N . GLU A 1 95 ? 8.112 -1.847 1.761 1.00 95.00 95 GLU A N 1
ATOM 783 C CA . GLU A 1 95 ? 8.808 -3.135 1.661 1.00 95.00 95 GLU A CA 1
ATOM 784 C C . GLU A 1 95 ? 8.379 -3.937 0.419 1.00 95.00 95 GLU A C 1
ATOM 786 O O . GLU A 1 95 ? 9.215 -4.590 -0.204 1.00 95.00 95 GLU A O 1
ATOM 791 N N . PHE A 1 96 ? 7.114 -3.846 -0.009 1.00 93.50 96 PHE A N 1
ATOM 792 C CA . PHE A 1 96 ? 6.647 -4.511 -1.235 1.00 93.50 96 PHE A CA 1
ATOM 793 C C . PHE A 1 96 ? 7.098 -3.823 -2.516 1.00 93.50 96 PHE A C 1
ATOM 795 O O . PHE A 1 96 ? 7.224 -4.478 -3.548 1.00 93.50 96 PHE A O 1
ATOM 802 N N . THR A 1 97 ? 7.317 -2.514 -2.463 1.00 95.38 97 THR A N 1
ATOM 803 C CA . THR A 1 97 ? 7.798 -1.716 -3.596 1.00 95.38 97 THR A CA 1
ATOM 804 C C . THR A 1 97 ? 9.297 -1.452 -3.507 1.00 95.38 97 THR A C 1
ATOM 806 O O . THR A 1 97 ? 9.837 -0.634 -4.251 1.00 95.38 97 THR A O 1
ATOM 809 N N . ARG A 1 98 ? 9.993 -2.116 -2.580 1.00 92.06 98 ARG A N 1
ATOM 810 C CA . ARG A 1 98 ? 11.416 -1.912 -2.350 1.00 92.06 98 ARG A CA 1
ATOM 811 C C . ARG A 1 98 ? 12.192 -2.373 -3.579 1.00 92.06 98 ARG A C 1
ATOM 813 O O . ARG A 1 98 ? 12.136 -3.536 -3.963 1.00 92.06 98 ARG A O 1
ATOM 820 N N . GLY A 1 99 ? 12.930 -1.444 -4.179 1.00 91.38 99 GLY A N 1
ATOM 821 C CA . GLY A 1 99 ? 13.659 -1.663 -5.431 1.00 91.38 99 GLY A CA 1
ATOM 822 C C . GLY A 1 99 ? 12.981 -1.065 -6.662 1.00 91.38 99 GLY A C 1
ATOM 823 O O . GLY A 1 99 ? 13.594 -1.059 -7.725 1.00 91.38 99 GLY A O 1
ATOM 824 N N . VAL A 1 100 ? 11.764 -0.526 -6.533 1.00 95.25 100 VAL A N 1
ATOM 825 C CA . VAL A 1 100 ? 11.177 0.308 -7.584 1.00 95.25 100 VAL A CA 1
ATOM 826 C C . VAL A 1 100 ? 11.947 1.626 -7.638 1.00 95.25 100 VAL A C 1
ATOM 828 O O . VAL A 1 100 ? 11.954 2.390 -6.674 1.00 95.25 100 VAL A O 1
ATOM 831 N N . ASP A 1 101 ? 12.588 1.880 -8.773 1.00 94.88 101 ASP A N 1
ATOM 832 C CA . ASP A 1 101 ? 13.250 3.140 -9.095 1.00 94.88 101 ASP A CA 1
ATOM 833 C C . ASP A 1 101 ? 12.441 3.849 -10.185 1.00 94.88 101 ASP A C 1
ATOM 835 O O . ASP A 1 101 ? 12.502 3.484 -11.358 1.00 94.88 101 ASP A O 1
ATOM 839 N N . CYS A 1 102 ? 11.646 4.844 -9.795 1.00 94.12 102 CYS A N 1
ATOM 840 C CA . CYS A 1 102 ? 10.832 5.600 -10.744 1.00 94.12 102 CYS A CA 1
ATOM 841 C C . CYS A 1 102 ? 11.646 6.590 -11.595 1.00 94.12 102 CYS A C 1
ATOM 843 O O . CYS A 1 102 ? 11.135 7.056 -12.612 1.00 94.12 102 CYS A O 1
ATOM 845 N N . GLU A 1 103 ? 12.892 6.907 -11.220 1.00 94.81 103 GLU A N 1
ATOM 846 C CA . GLU A 1 103 ? 13.792 7.730 -12.039 1.00 94.81 103 GLU A CA 1
ATOM 847 C C . GLU A 1 103 ? 14.419 6.902 -13.173 1.00 94.81 103 GLU A C 1
ATOM 849 O O . GLU A 1 103 ? 14.699 7.425 -14.253 1.00 94.81 103 GLU A O 1
ATOM 854 N N . ASN A 1 104 ? 14.591 5.595 -12.953 1.00 94.62 104 ASN A N 1
ATOM 855 C CA . ASN A 1 104 ? 15.095 4.633 -13.934 1.00 94.62 104 ASN A CA 1
ATOM 856 C C . ASN A 1 104 ? 14.242 3.347 -13.944 1.00 94.62 104 ASN A C 1
ATOM 858 O O . ASN A 1 104 ? 14.702 2.293 -13.486 1.00 94.62 104 ASN A O 1
ATOM 862 N N . PRO A 1 105 ? 13.003 3.413 -14.467 1.00 92.56 105 PRO A N 1
ATOM 863 C CA . PRO A 1 105 ? 12.014 2.352 -14.320 1.00 92.56 105 PRO A CA 1
ATOM 864 C C . PRO A 1 105 ? 12.456 1.069 -15.017 1.00 92.56 105 PRO A C 1
ATOM 866 O O . PRO A 1 105 ? 12.683 1.030 -16.230 1.00 92.56 105 PRO A O 1
ATOM 869 N N . LYS A 1 106 ? 12.553 -0.005 -14.233 1.00 94.38 106 LYS A N 1
ATOM 870 C CA . LYS A 1 106 ? 12.849 -1.358 -14.704 1.00 94.38 106 LYS A CA 1
ATOM 871 C C . LYS A 1 106 ? 12.040 -2.364 -13.909 1.00 94.38 106 LYS A C 1
ATOM 873 O O . LYS A 1 106 ? 11.941 -2.247 -12.690 1.00 94.38 106 LYS A O 1
ATOM 878 N N . ASP A 1 107 ? 11.525 -3.369 -14.606 1.00 94.75 107 ASP A N 1
ATOM 879 C CA . ASP A 1 107 ? 10.889 -4.514 -13.966 1.00 94.75 107 ASP A CA 1
ATOM 880 C C . ASP A 1 107 ? 11.877 -5.212 -13.024 1.00 94.75 107 ASP A C 1
ATOM 882 O O . ASP A 1 107 ? 13.041 -5.445 -13.363 1.00 94.75 107 ASP A O 1
ATOM 886 N N . ILE A 1 108 ? 11.392 -5.566 -11.839 1.00 94.00 108 ILE A N 1
ATOM 887 C CA . ILE A 1 108 ? 12.140 -6.307 -10.832 1.00 94.00 108 ILE A CA 1
ATOM 888 C C . ILE A 1 108 ? 11.870 -7.793 -11.069 1.00 94.00 108 ILE A C 1
ATOM 890 O O . ILE A 1 108 ? 10.726 -8.247 -10.997 1.00 94.00 108 ILE A O 1
ATOM 894 N N . LEU A 1 109 ? 12.920 -8.547 -11.387 1.00 89.62 109 LEU A N 1
ATOM 895 C CA . LEU A 1 109 ? 12.853 -9.962 -11.765 1.00 89.62 109 LEU A CA 1
ATOM 896 C C . LEU A 1 109 ? 13.456 -10.865 -10.670 1.00 89.62 109 LEU A C 1
ATOM 898 O O . LEU A 1 109 ? 14.152 -10.372 -9.783 1.00 89.62 109 LEU A O 1
ATOM 902 N N . PHE A 1 110 ? 13.160 -12.172 -10.738 1.00 73.56 110 PHE A N 1
ATOM 903 C CA . PHE A 1 110 ? 13.783 -13.224 -9.915 1.00 73.56 110 PHE A CA 1
ATOM 904 C C . PHE A 1 110 ? 15.168 -13.622 -10.433 1.00 73.56 110 PHE A C 1
ATOM 906 O O . PHE A 1 110 ? 15.347 -13.625 -11.673 1.00 73.56 110 PHE A O 1
#

Solvent-accessible surface area (backbone atoms only — not comparable to full-atom values): 6832 Å² total; per-residue (Å²): 139,87,81,84,80,80,82,82,81,89,78,75,98,64,86,69,49,68,31,40,42,65,84,37,30,37,36,30,62,70,76,58,26,40,28,30,71,45,88,47,91,90,56,71,66,61,57,61,80,41,79,28,41,66,68,53,45,30,52,35,54,29,53,54,63,43,54,87,50,71,89,48,100,65,52,71,71,59,50,61,73,71,32,68,49,67,66,57,37,50,54,54,51,44,65,77,51,61,83,70,39,75,93,66,73,53,65,44,74,130

pLDDT: mean 87.4, std 17.67, range [34.66, 98.0]